Protein AF-A0AAU4FZV1-F1 (afdb_monomer_lite)

Sequence (102 aa):
MTHAHAPRSESSTAVFHQLVRQLTDDGDNRARSAGRQARRTLAEMAPGFERQPVLLLTSPLIFRAPNDACPLCGFWTCRCGGSAAPQAASAVQRNSVMGVAR

Radius of gyration: 32.4 Å; chains: 1; bounding box: 57×73×77 Å

Foldseek 3Di:
DDDDDDPDPPPPVNVVVVVVVVVVVVVQVVCVVVVNHDDDDPCSVDPPDDDDDDDDPPDDDPDDDPQVQPPVPSHPPDPPDPDPDDDPDPPPDPDDDDDDDD

Secondary structure (DSSP, 8-state):
-----PPPPPPHHHHHHHHHHHHHHHHHHHHHHTT-PPP-SHHHHSTT-PPPP-----S---PPPTT-S-TTT--TT--S-S--------------------

pLDDT: mean 73.52, std 18.66, range [36.72, 98.25]

Structure (mmCIF, N/CA/C/O backbone):
data_AF-A0AAU4FZV1-F1
#
_entry.id   AF-A0AAU4FZV1-F1
#
loop_
_atom_site.group_PDB
_atom_site.id
_atom_site.type_symbol
_atom_site.label_atom_id
_atom_site.label_alt_id
_atom_site.label_comp_id
_atom_site.label_asym_id
_atom_site.label_entity_id
_atom_site.label_seq_id
_atom_site.pdbx_PDB_ins_code
_atom_site.Cartn_x
_atom_site.Cartn_y
_atom_site.Cartn_z
_atom_site.occupancy
_atom_site.B_iso_or_equiv
_atom_site.auth_seq_id
_atom_site.auth_comp_id
_atom_site.auth_asym_id
_atom_site.auth_atom_id
_atom_site.pdbx_PDB_model_num
ATOM 1 N N . MET A 1 1 ? 29.825 32.487 -36.469 1.00 41.06 1 MET A N 1
ATOM 2 C CA . MET A 1 1 ? 29.501 31.104 -36.877 1.00 41.06 1 MET A CA 1
ATOM 3 C C . MET A 1 1 ? 28.806 30.443 -35.700 1.00 41.06 1 MET A C 1
ATOM 5 O O . MET A 1 1 ? 29.401 30.323 -34.641 1.00 41.06 1 MET A O 1
ATOM 9 N N . THR A 1 2 ? 27.508 30.186 -35.828 1.00 47.34 2 THR A N 1
ATOM 10 C CA . THR A 1 2 ? 26.628 29.695 -34.760 1.00 47.34 2 THR A CA 1
ATOM 11 C C . THR A 1 2 ? 26.915 28.227 -34.463 1.00 47.34 2 THR A C 1
ATOM 13 O O . THR A 1 2 ? 26.834 27.389 -35.359 1.00 47.34 2 THR A O 1
ATOM 16 N N . HIS A 1 3 ? 27.246 27.916 -33.210 1.00 49.91 3 HIS A N 1
ATOM 17 C CA . HIS A 1 3 ? 27.383 26.545 -32.732 1.00 49.91 3 HIS A CA 1
ATOM 18 C C . HIS A 1 3 ? 26.023 25.842 -32.785 1.00 49.91 3 HIS A C 1
ATOM 20 O O . HIS A 1 3 ? 25.115 26.175 -32.026 1.00 49.91 3 HIS A O 1
ATOM 26 N N . ALA A 1 4 ? 25.885 24.865 -33.678 1.00 52.59 4 ALA A N 1
ATOM 27 C CA . ALA A 1 4 ? 24.768 23.935 -33.650 1.00 52.59 4 ALA A CA 1
ATOM 28 C C . ALA A 1 4 ? 24.920 23.027 -32.418 1.00 52.59 4 ALA A C 1
ATOM 30 O O . ALA A 1 4 ? 25.857 22.234 -32.326 1.00 52.59 4 ALA A O 1
ATOM 31 N N . HIS A 1 5 ? 24.021 23.180 -31.445 1.00 55.50 5 HIS A N 1
ATOM 32 C CA . HIS A 1 5 ? 23.904 22.276 -30.306 1.00 55.50 5 HIS A CA 1
ATOM 33 C C . HIS A 1 5 ? 23.297 20.964 -30.816 1.00 55.50 5 HIS A C 1
ATOM 35 O O . HIS A 1 5 ? 22.128 20.932 -31.201 1.00 55.50 5 HIS A O 1
ATOM 41 N N . ALA A 1 6 ? 24.101 19.902 -30.883 1.00 57.59 6 ALA A N 1
ATOM 42 C CA . ALA A 1 6 ? 23.608 18.568 -31.207 1.00 57.59 6 ALA A CA 1
ATOM 43 C C . ALA A 1 6 ? 22.508 18.160 -30.202 1.00 57.59 6 ALA A C 1
ATOM 45 O O . ALA A 1 6 ? 22.650 18.454 -29.009 1.00 57.59 6 ALA A O 1
ATOM 46 N N . PRO A 1 7 ? 21.421 17.498 -30.642 1.00 55.59 7 PRO A N 1
ATOM 47 C CA . PRO A 1 7 ? 20.395 17.017 -29.729 1.00 55.59 7 PRO A CA 1
ATOM 48 C C . PRO A 1 7 ? 21.036 16.037 -28.743 1.00 55.59 7 PRO A C 1
ATOM 50 O O . PRO A 1 7 ? 21.677 15.067 -29.149 1.00 55.59 7 PRO A O 1
ATOM 53 N N . ARG A 1 8 ? 20.900 16.315 -27.439 1.00 56.88 8 ARG A N 1
ATOM 54 C CA . ARG A 1 8 ? 21.282 15.374 -26.380 1.00 56.88 8 ARG A CA 1
ATOM 55 C C . ARG A 1 8 ? 20.576 14.054 -26.674 1.00 56.88 8 ARG A C 1
ATOM 57 O O . ARG A 1 8 ? 19.349 14.027 -26.708 1.00 56.88 8 ARG A O 1
ATOM 64 N N . SER A 1 9 ? 21.345 12.994 -26.911 1.00 62.44 9 SER A N 1
ATOM 65 C CA . SER A 1 9 ? 20.812 11.638 -26.974 1.00 62.44 9 SER A CA 1
ATOM 66 C C . SER A 1 9 ? 19.936 11.404 -25.745 1.00 62.44 9 SER A C 1
ATOM 68 O O . SER A 1 9 ? 20.314 11.802 -24.638 1.00 62.44 9 SER A O 1
ATOM 70 N N . GLU A 1 10 ? 18.756 10.804 -25.930 1.00 63.00 10 GLU A N 1
ATOM 71 C CA . GLU A 1 10 ? 17.973 10.290 -24.808 1.00 63.00 10 GLU A CA 1
ATOM 72 C C . GLU A 1 10 ? 18.924 9.496 -23.920 1.00 63.00 10 GLU A C 1
ATOM 74 O O . GLU A 1 10 ? 19.620 8.582 -24.376 1.00 63.00 10 GLU A O 1
ATOM 79 N N . SER A 1 11 ? 19.069 9.942 -22.673 1.00 76.88 11 SER A N 1
ATOM 80 C CA . SER A 1 11 ? 20.072 9.368 -21.796 1.00 76.88 11 SER A CA 1
ATOM 81 C C . SER A 1 11 ? 19.739 7.891 -21.626 1.00 76.88 11 SER A C 1
ATOM 83 O O . SER A 1 11 ? 18.588 7.537 -21.393 1.00 76.88 11 SER A O 1
ATOM 85 N N . SER A 1 12 ? 20.737 7.016 -21.727 1.00 78.62 12 SER A N 1
ATOM 86 C CA . SER A 1 12 ? 20.587 5.566 -21.505 1.00 78.62 12 SER A CA 1
ATOM 87 C C . SER A 1 12 ? 19.772 5.239 -20.236 1.00 78.62 12 SER A C 1
ATOM 89 O O . SER A 1 12 ? 19.016 4.272 -20.187 1.00 78.62 12 SER A O 1
ATOM 91 N N . THR A 1 13 ? 19.826 6.124 -19.236 1.00 89.94 13 THR A N 1
ATOM 92 C CA . THR A 1 13 ? 18.986 6.086 -18.035 1.00 89.94 13 THR A CA 1
ATOM 93 C C . THR A 1 13 ? 17.484 6.199 -18.309 1.00 89.94 13 THR A C 1
ATOM 95 O O . THR A 1 13 ? 16.717 5.466 -17.697 1.00 89.94 13 THR A O 1
ATOM 98 N N . ALA A 1 14 ? 17.033 7.066 -19.216 1.00 90.31 14 ALA A N 1
ATOM 99 C CA . ALA A 1 14 ? 15.621 7.214 -19.567 1.00 90.31 14 ALA A CA 1
ATOM 100 C C . ALA A 1 14 ? 15.069 5.931 -20.207 1.00 90.31 14 ALA A C 1
ATOM 102 O O . ALA A 1 14 ? 14.025 5.435 -19.781 1.00 90.31 14 ALA A O 1
ATOM 103 N N . VAL A 1 15 ? 15.822 5.343 -21.143 1.00 92.88 15 VAL A N 1
ATOM 104 C CA . VAL A 1 15 ? 15.484 4.058 -21.778 1.00 92.88 15 VAL A CA 1
ATOM 105 C C . VAL A 1 15 ? 15.457 2.932 -20.743 1.00 92.88 15 VAL A C 1
ATOM 107 O O . VAL A 1 15 ? 14.514 2.145 -20.698 1.00 92.88 15 VAL A O 1
ATOM 110 N N . PHE A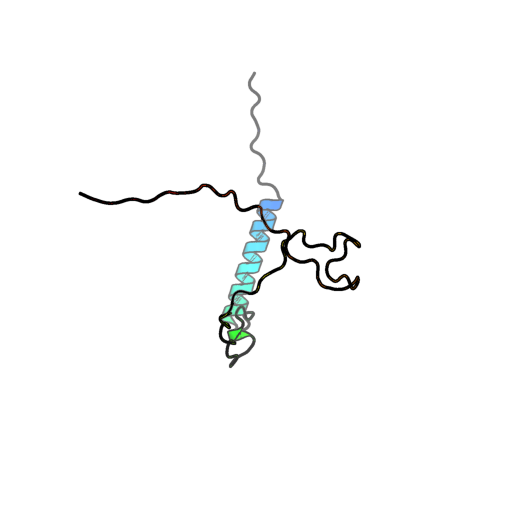 1 16 ? 16.449 2.889 -19.851 1.00 94.44 16 PHE A N 1
ATOM 111 C CA . PHE A 1 16 ? 16.485 1.926 -18.753 1.00 94.44 16 PHE A CA 1
ATOM 112 C C . PHE A 1 16 ? 15.271 2.063 -17.821 1.00 94.44 16 PHE A C 1
ATOM 114 O O . PHE A 1 16 ? 14.617 1.070 -17.506 1.00 94.44 16 PHE A O 1
ATOM 121 N N . HIS A 1 17 ? 14.916 3.283 -17.409 1.00 95.50 17 HIS A N 1
ATOM 122 C CA . HIS A 1 17 ? 13.742 3.521 -16.569 1.00 95.50 17 HIS A CA 1
ATOM 123 C C . HIS A 1 17 ? 12.441 3.119 -17.264 1.00 95.50 17 HIS A C 1
ATOM 125 O O . HIS A 1 17 ? 11.553 2.567 -16.614 1.00 95.50 17 HIS A O 1
ATOM 131 N N . GLN A 1 18 ? 12.327 3.369 -18.568 1.00 96.88 18 GLN A N 1
ATOM 132 C CA . GLN A 1 18 ? 11.176 2.940 -19.353 1.00 96.88 18 GLN A CA 1
ATOM 133 C C . GLN A 1 18 ? 11.064 1.412 -19.392 1.00 96.88 18 GLN A C 1
ATOM 135 O O . GLN A 1 18 ? 9.984 0.884 -19.132 1.00 96.88 18 GLN A O 1
ATOM 140 N N . LEU A 1 19 ? 12.173 0.705 -19.624 1.00 97.06 19 LEU A N 1
ATOM 141 C CA . LEU A 1 19 ? 12.206 -0.758 -19.613 1.00 97.06 19 LEU A CA 1
ATOM 142 C C . LEU A 1 19 ? 11.801 -1.329 -18.247 1.00 97.06 19 LEU A C 1
ATO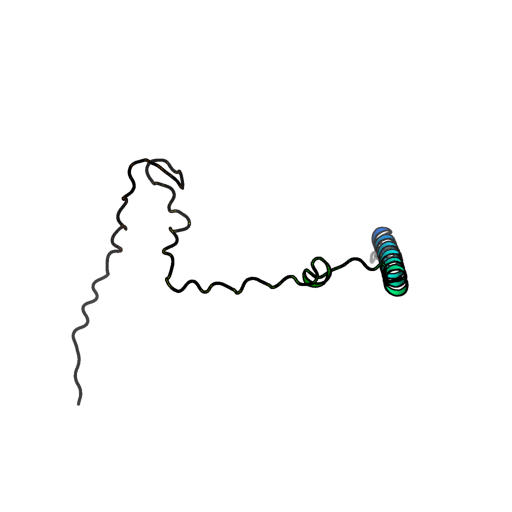M 144 O O . LEU A 1 19 ? 10.963 -2.224 -18.170 1.00 97.06 19 LEU A O 1
ATOM 148 N N . VAL A 1 20 ? 12.355 -0.795 -17.154 1.00 97.94 20 VAL A N 1
ATOM 149 C CA . VAL A 1 20 ? 12.014 -1.247 -15.795 1.00 97.94 20 VAL A CA 1
ATOM 150 C C . VAL A 1 20 ? 10.529 -1.033 -15.496 1.00 97.94 20 VAL A C 1
ATOM 152 O O . VAL A 1 20 ? 9.898 -1.913 -14.909 1.00 97.94 20 VAL A O 1
ATOM 155 N N . ARG A 1 21 ? 9.950 0.099 -15.924 1.00 98.00 21 ARG A N 1
ATOM 156 C CA . ARG A 1 21 ? 8.508 0.357 -15.780 1.00 98.00 21 ARG A CA 1
ATOM 157 C C . ARG A 1 21 ? 7.679 -0.688 -16.520 1.00 98.00 21 ARG A C 1
ATOM 159 O O . ARG A 1 21 ? 6.836 -1.316 -15.895 1.00 98.00 21 ARG A O 1
ATOM 166 N N . GLN A 1 22 ? 7.988 -0.941 -17.791 1.00 98.25 22 GLN A N 1
ATOM 167 C CA . GLN A 1 22 ? 7.281 -1.943 -18.595 1.00 98.25 22 GLN A CA 1
ATOM 168 C C . GLN A 1 22 ? 7.341 -3.339 -17.961 1.00 98.25 22 GLN A C 1
ATOM 170 O O . GLN A 1 22 ? 6.314 -3.994 -17.815 1.00 98.25 22 GLN A O 1
ATOM 175 N N . LEU A 1 23 ? 8.522 -3.774 -17.508 1.00 98.25 23 LEU A N 1
ATOM 176 C CA . LEU A 1 23 ? 8.677 -5.073 -16.844 1.00 98.25 23 LEU A CA 1
ATOM 177 C C . LEU A 1 23 ? 7.886 -5.167 -15.531 1.00 98.25 23 LEU A C 1
ATOM 179 O O . LEU A 1 23 ? 7.347 -6.230 -15.212 1.00 98.25 23 LEU A O 1
ATOM 183 N N . THR A 1 24 ? 7.824 -4.069 -14.776 1.00 96.81 24 THR A N 1
ATOM 184 C CA . THR A 1 24 ? 7.064 -3.991 -13.522 1.00 96.81 24 THR A CA 1
ATOM 185 C C . THR A 1 24 ? 5.565 -4.078 -13.792 1.00 96.81 24 THR A C 1
ATOM 187 O O . THR A 1 24 ? 4.891 -4.911 -13.187 1.00 96.81 24 THR A O 1
ATOM 190 N N . ASP A 1 25 ? 5.058 -3.290 -14.741 1.00 96.94 25 ASP A N 1
ATOM 191 C CA . ASP A 1 25 ? 3.639 -3.266 -15.107 1.00 96.94 25 ASP A CA 1
ATOM 192 C C . ASP A 1 25 ? 3.174 -4.633 -15.633 1.00 96.94 25 ASP A C 1
ATOM 194 O O . ASP A 1 25 ? 2.135 -5.155 -15.218 1.00 96.94 25 ASP A O 1
ATOM 198 N N . ASP A 1 26 ? 3.978 -5.270 -16.487 1.00 97.88 26 ASP A N 1
ATOM 199 C CA . ASP A 1 26 ? 3.712 -6.616 -16.992 1.00 97.88 26 ASP A CA 1
ATOM 200 C C . ASP A 1 26 ? 3.702 -7.663 -15.872 1.00 97.88 26 ASP A C 1
ATOM 202 O O . ASP A 1 26 ? 2.848 -8.556 -15.843 1.00 97.88 26 ASP A O 1
ATOM 206 N N . GLY A 1 27 ? 4.647 -7.568 -14.933 1.00 95.94 27 GLY A N 1
ATOM 207 C CA . GLY A 1 27 ? 4.695 -8.421 -13.747 1.00 95.94 27 GLY A CA 1
ATOM 208 C C . GLY A 1 27 ? 3.444 -8.277 -12.882 1.00 95.94 27 GLY A C 1
ATOM 209 O O . 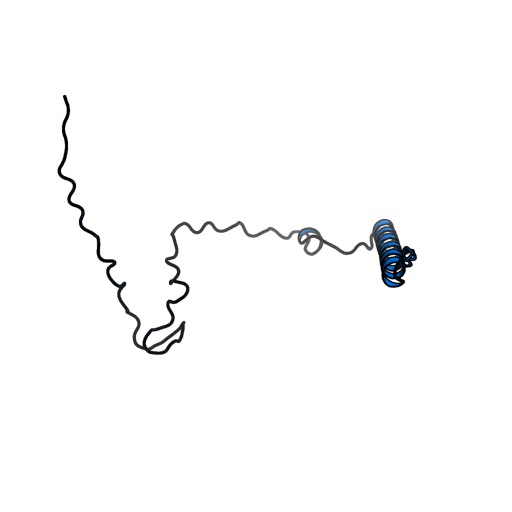GLY A 1 27 ? 2.819 -9.283 -12.533 1.00 95.94 27 GLY A O 1
ATOM 210 N N . ASP A 1 28 ? 3.039 -7.040 -12.607 1.00 94.38 28 ASP A N 1
ATOM 211 C CA . ASP A 1 28 ? 1.842 -6.710 -11.832 1.00 94.38 28 ASP A CA 1
ATOM 212 C C . ASP A 1 28 ? 0.568 -7.233 -12.511 1.00 94.38 28 ASP A C 1
ATOM 214 O O . ASP A 1 28 ? -0.304 -7.810 -11.854 1.00 94.38 28 ASP A O 1
ATOM 218 N N . ASN A 1 29 ? 0.464 -7.099 -13.835 1.00 95.50 29 ASN A N 1
ATOM 219 C CA . ASN A 1 29 ? -0.674 -7.597 -14.608 1.00 95.50 29 ASN A CA 1
ATOM 220 C C . ASN A 1 29 ? -0.777 -9.131 -14.566 1.00 95.50 29 ASN A C 1
ATOM 222 O O . ASN A 1 29 ? -1.869 -9.684 -14.376 1.00 95.50 29 ASN A O 1
ATOM 226 N N . ARG A 1 30 ? 0.353 -9.842 -14.671 1.00 96.25 30 ARG A N 1
ATOM 227 C CA . ARG A 1 30 ? 0.387 -11.307 -14.512 1.00 96.25 30 ARG A CA 1
ATOM 228 C C . ARG A 1 30 ? 0.049 -11.740 -13.087 1.00 96.25 30 ARG A C 1
ATOM 230 O O . ARG A 1 30 ? -0.704 -12.690 -12.898 1.00 96.25 30 ARG A O 1
ATOM 237 N N . ALA A 1 31 ? 0.563 -11.041 -12.077 1.00 95.06 31 ALA A N 1
ATOM 238 C CA . ALA A 1 31 ? 0.236 -11.335 -10.686 1.00 95.06 31 ALA A CA 1
ATOM 239 C C . ALA A 1 31 ? -1.265 -11.147 -10.416 1.00 95.06 31 ALA A C 1
ATOM 241 O O . ALA A 1 31 ? -1.885 -12.008 -9.794 1.00 95.06 31 ALA A O 1
ATOM 242 N N . ARG A 1 32 ? -1.866 -10.071 -10.941 1.00 93.38 32 ARG A N 1
ATOM 243 C CA . ARG A 1 32 ? -3.306 -9.797 -10.834 1.00 93.38 32 ARG A CA 1
ATOM 244 C C . ARG A 1 32 ? -4.159 -10.872 -11.498 1.00 93.38 32 ARG A C 1
ATOM 246 O O . ARG A 1 32 ? -5.059 -11.398 -10.853 1.00 93.38 32 ARG A O 1
ATOM 253 N N . SER A 1 33 ? -3.864 -11.227 -12.749 1.00 95.19 33 SER A N 1
ATOM 254 C CA . SER A 1 33 ? -4.622 -12.259 -13.480 1.00 95.19 33 SER A CA 1
ATOM 255 C C . SER A 1 33 ? -4.522 -13.646 -12.837 1.00 95.19 33 SER A C 1
ATOM 257 O O . SER A 1 33 ? -5.489 -14.399 -12.862 1.00 95.19 33 SER A O 1
ATOM 259 N N . ALA A 1 34 ? -3.397 -13.962 -12.190 1.00 95.94 34 ALA A N 1
ATOM 260 C CA . ALA A 1 34 ? -3.220 -15.198 -11.432 1.00 95.94 34 ALA A CA 1
ATOM 261 C C . ALA A 1 34 ? -3.797 -15.151 -10.000 1.00 95.94 34 ALA A C 1
ATOM 263 O O . ALA A 1 34 ? -3.593 -16.096 -9.241 1.00 95.94 34 ALA A O 1
ATOM 264 N N . GLY A 1 35 ? -4.430 -14.048 -9.578 1.00 91.12 35 GLY A N 1
ATOM 265 C CA . GLY A 1 35 ? -4.897 -13.863 -8.196 1.00 91.12 35 GLY A CA 1
ATOM 266 C C . GLY A 1 35 ? -3.769 -13.778 -7.155 1.00 91.12 35 GLY A C 1
ATOM 267 O O . GLY A 1 35 ? -4.014 -13.859 -5.956 1.00 91.12 35 GLY A O 1
ATOM 268 N N . ARG A 1 36 ? -2.521 -13.602 -7.599 1.00 89.25 36 ARG A N 1
ATOM 269 C CA . ARG A 1 36 ? -1.298 -13.524 -6.783 1.00 89.25 36 ARG A CA 1
ATOM 270 C C . ARG A 1 36 ? -0.841 -12.085 -6.536 1.00 89.25 36 ARG A C 1
ATOM 272 O O . ARG A 1 36 ? 0.323 -11.857 -6.206 1.00 89.25 36 ARG A O 1
ATOM 279 N N . GLN A 1 37 ? -1.715 -11.106 -6.752 1.00 91.62 37 GLN A N 1
ATOM 280 C CA . GLN A 1 37 ? -1.384 -9.704 -6.517 1.00 91.62 37 GLN A CA 1
ATOM 281 C C . GLN A 1 37 ? -1.006 -9.467 -5.051 1.00 91.62 37 GLN A C 1
ATOM 283 O O . GLN A 1 37 ? -1.626 -10.013 -4.135 1.00 91.62 37 GLN A O 1
ATOM 288 N N . ALA A 1 38 ? 0.010 -8.633 -4.832 1.00 86.12 38 ALA A N 1
ATOM 289 C CA . ALA A 1 38 ? 0.358 -8.196 -3.490 1.00 86.12 38 ALA A CA 1
ATOM 290 C C . ALA A 1 38 ? -0.797 -7.384 -2.891 1.00 86.12 38 ALA A C 1
ATOM 292 O O . ALA A 1 38 ? -1.400 -6.545 -3.561 1.00 86.12 38 ALA A O 1
ATOM 293 N N . ARG A 1 39 ? -1.075 -7.633 -1.614 1.00 89.00 39 ARG A N 1
ATOM 294 C CA . ARG A 1 39 ? -2.096 -6.924 -0.844 1.00 89.00 39 ARG A CA 1
ATOM 295 C C . ARG A 1 39 ? -1.593 -5.512 -0.539 1.00 89.00 39 ARG A C 1
ATOM 297 O O . ARG A 1 39 ? -0.507 -5.370 0.017 1.00 89.00 39 ARG A O 1
ATOM 304 N N . ARG A 1 40 ? -2.342 -4.483 -0.940 1.00 86.25 40 ARG A N 1
ATOM 305 C CA . ARG A 1 40 ? -1.942 -3.063 -0.854 1.00 86.25 40 ARG A CA 1
ATOM 306 C C . ARG A 1 40 ? -2.634 -2.324 0.280 1.00 86.25 40 ARG A C 1
ATOM 308 O O . ARG A 1 40 ? -2.119 -1.312 0.751 1.00 86.25 40 ARG A O 1
ATOM 315 N N . THR A 1 41 ? -3.788 -2.813 0.723 1.00 86.50 41 THR A N 1
ATOM 316 C CA . THR A 1 41 ? -4.549 -2.183 1.802 1.00 86.50 41 THR A CA 1
ATOM 317 C C . THR A 1 41 ? -4.447 -2.981 3.096 1.00 86.50 41 THR A C 1
ATOM 319 O O . THR A 1 41 ? -4.269 -4.199 3.095 1.00 86.50 41 THR A O 1
ATOM 322 N N . LEU A 1 42 ? -4.584 -2.290 4.230 1.00 85.06 42 LEU A N 1
ATOM 323 C CA . LEU A 1 42 ? -4.665 -2.945 5.537 1.00 85.06 42 LEU A CA 1
ATOM 324 C C . LEU A 1 42 ? -5.823 -3.951 5.591 1.00 85.06 42 LEU A C 1
ATOM 326 O O . LEU A 1 42 ? -5.651 -5.030 6.141 1.00 85.06 42 LEU A O 1
ATOM 330 N N . ALA A 1 43 ? -6.958 -3.621 4.971 1.00 85.00 43 ALA A N 1
ATOM 331 C CA . ALA A 1 43 ? -8.121 -4.502 4.893 1.00 85.00 43 ALA A CA 1
ATOM 332 C C . ALA A 1 43 ? -7.815 -5.805 4.136 1.00 85.00 43 ALA A C 1
ATOM 334 O O . ALA A 1 43 ? -8.250 -6.877 4.544 1.00 85.00 43 ALA A O 1
ATOM 335 N N . GLU A 1 44 ? -7.020 -5.737 3.065 1.00 87.81 44 GLU A N 1
ATOM 336 C CA . GLU A 1 44 ? -6.553 -6.936 2.367 1.00 87.81 44 GLU A CA 1
ATOM 337 C C . GLU A 1 44 ? -5.545 -7.719 3.221 1.00 87.81 44 GLU A C 1
ATOM 339 O O . GLU A 1 44 ? -5.624 -8.946 3.328 1.00 87.81 44 GLU A O 1
ATOM 344 N N . MET A 1 45 ? -4.571 -7.027 3.825 1.00 91.38 45 MET A N 1
ATOM 345 C CA . MET A 1 45 ? -3.517 -7.654 4.631 1.00 91.38 45 MET A CA 1
ATOM 346 C C . MET A 1 45 ? -4.060 -8.347 5.887 1.00 91.38 45 MET A C 1
ATOM 348 O O . MET A 1 45 ? -3.551 -9.408 6.256 1.00 91.38 45 MET A O 1
ATOM 352 N N . ALA A 1 46 ? -5.102 -7.785 6.495 1.00 91.00 46 ALA A N 1
ATOM 353 C CA . ALA A 1 46 ? -5.757 -8.288 7.693 1.00 91.00 46 ALA A CA 1
ATOM 354 C C . ALA A 1 46 ? -7.289 -8.314 7.498 1.00 91.00 46 ALA A C 1
ATOM 356 O O . ALA A 1 46 ? -7.983 -7.380 7.910 1.00 91.00 46 ALA A O 1
ATOM 357 N N . PRO A 1 47 ? -7.836 -9.374 6.871 1.00 88.81 47 PRO A N 1
ATOM 358 C CA . PRO A 1 47 ? -9.279 -9.540 6.731 1.00 88.81 47 PRO A CA 1
ATOM 359 C C . PRO A 1 47 ? -9.964 -9.552 8.102 1.00 88.81 47 PRO A C 1
ATOM 361 O O . PRO A 1 47 ? -9.521 -10.253 9.009 1.00 88.81 47 PRO A O 1
ATOM 364 N N . GLY A 1 48 ? -11.036 -8.772 8.254 1.00 89.62 48 GLY A N 1
ATOM 365 C CA . GLY A 1 48 ? -11.735 -8.615 9.536 1.00 89.62 48 GLY A CA 1
ATOM 366 C C . GLY A 1 48 ? -11.081 -7.623 10.504 1.00 89.62 48 GLY A C 1
ATOM 367 O O . GLY A 1 48 ? -11.498 -7.534 11.655 1.00 89.62 48 GLY A O 1
ATOM 368 N N . PHE A 1 49 ? -10.065 -6.871 10.067 1.00 88.31 49 PHE A N 1
ATOM 369 C CA . PHE A 1 49 ? -9.508 -5.786 10.866 1.00 88.31 49 PHE A CA 1
ATOM 370 C C . PHE A 1 49 ? -10.484 -4.606 10.952 1.00 88.31 49 PHE A C 1
ATOM 372 O O . PHE A 1 49 ? -10.679 -3.870 9.983 1.00 88.31 49 PHE A O 1
ATOM 379 N N . GLU A 1 50 ? -11.034 -4.391 12.143 1.00 88.44 50 GLU A N 1
ATOM 380 C CA . GLU A 1 50 ? -11.784 -3.186 12.486 1.00 88.44 50 GLU A CA 1
ATOM 381 C C . GLU A 1 50 ? -10.817 -2.060 12.864 1.00 88.44 50 GLU A C 1
ATOM 383 O O . GLU A 1 50 ? -9.985 -2.193 13.768 1.00 88.44 50 GLU A O 1
ATOM 388 N N . ARG A 1 51 ? -10.905 -0.925 12.161 1.00 84.06 51 ARG A N 1
ATOM 389 C CA . ARG A 1 51 ? -10.083 0.247 12.482 1.00 84.06 51 ARG A CA 1
ATOM 390 C C . ARG A 1 51 ? -10.493 0.795 13.845 1.00 84.06 51 ARG A C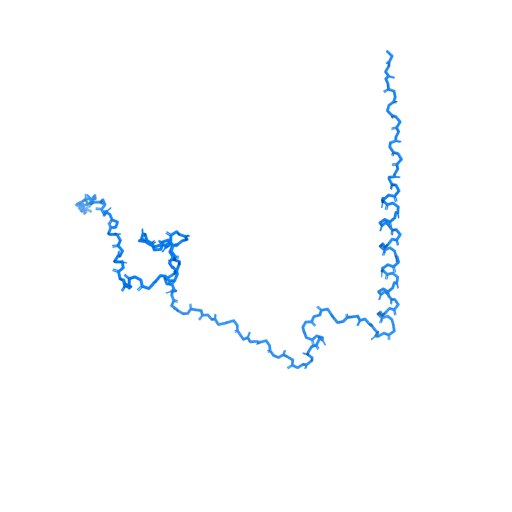 1
ATOM 392 O O . ARG A 1 51 ? -11.672 1.044 14.078 1.00 84.06 51 ARG A O 1
ATOM 399 N N . GLN A 1 52 ? -9.514 1.067 14.712 1.00 86.81 52 GLN A N 1
ATOM 400 C CA . GLN A 1 52 ? -9.798 1.837 15.921 1.00 86.81 52 GLN A CA 1
ATOM 401 C C . GLN A 1 52 ? -10.394 3.202 15.535 1.00 86.81 52 GLN A C 1
ATOM 403 O O . GLN A 1 52 ? -9.878 3.851 14.615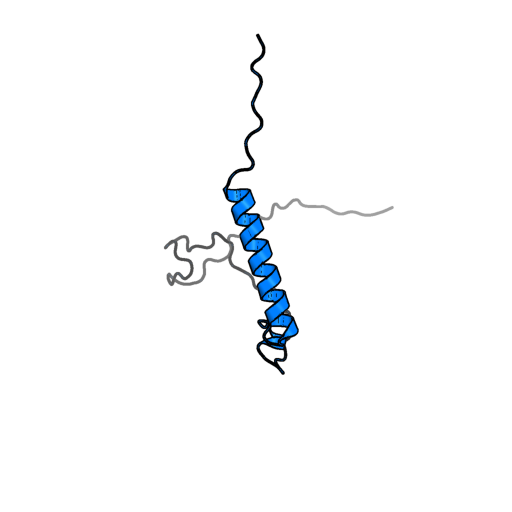 1.00 86.81 52 GLN A O 1
ATOM 408 N N . PRO A 1 53 ? -11.467 3.645 16.211 1.00 87.44 53 PRO A N 1
ATOM 409 C CA . PRO A 1 53 ? -12.030 4.965 15.981 1.00 87.44 53 PRO A CA 1
ATOM 410 C C . PRO A 1 53 ? -10.995 6.036 16.329 1.00 87.44 53 PRO A C 1
ATOM 412 O O . PRO A 1 53 ? -10.196 5.877 17.255 1.00 87.44 53 PRO A O 1
ATOM 415 N N . VAL A 1 54 ? -11.018 7.147 15.592 1.00 86.62 54 VAL A N 1
ATOM 416 C CA . VAL A 1 54 ? -10.180 8.301 15.923 1.00 86.62 54 VAL A CA 1
ATOM 417 C C . VAL A 1 54 ? -10.648 8.841 17.269 1.00 86.62 54 VAL A C 1
ATOM 419 O O . VAL A 1 54 ? -11.767 9.340 17.390 1.00 86.62 54 VAL A O 1
ATOM 422 N N . LEU A 1 55 ? -9.796 8.721 18.286 1.00 87.12 55 LEU A N 1
ATOM 423 C CA . LEU A 1 55 ? -10.070 9.294 19.594 1.00 87.12 55 LEU A CA 1
ATOM 424 C C . LEU A 1 55 ? -9.998 10.815 19.478 1.00 87.12 55 LEU A C 1
ATOM 426 O O . LEU A 1 55 ? -8.953 11.381 19.152 1.00 87.12 55 LEU A O 1
ATOM 430 N N . LEU A 1 56 ? -11.124 11.476 19.736 1.00 84.50 56 LEU A N 1
ATOM 431 C CA . LEU A 1 56 ? -11.159 12.924 19.846 1.00 84.50 56 LEU A CA 1
ATOM 432 C C . LEU A 1 56 ? -10.593 13.313 21.203 1.00 84.50 56 LEU A C 1
ATOM 434 O O . LEU A 1 56 ? -11.118 12.937 22.252 1.00 84.50 56 LEU A O 1
ATOM 438 N N . LEU A 1 57 ? -9.514 14.083 21.168 1.00 84.25 57 LEU A N 1
ATOM 439 C CA . LEU A 1 57 ? -8.975 14.706 22.357 1.00 84.25 57 LEU A CA 1
ATOM 440 C C . LEU A 1 57 ? -9.962 15.796 22.811 1.00 84.25 57 LEU A C 1
ATOM 442 O O . LEU A 1 57 ? -10.021 16.876 22.232 1.00 84.25 57 LEU A O 1
ATOM 446 N N . THR A 1 58 ? -10.771 15.492 23.825 1.00 83.88 58 THR A N 1
ATOM 447 C CA . THR A 1 58 ? -11.836 16.379 24.331 1.00 83.88 58 THR A CA 1
ATOM 448 C C . THR A 1 58 ? -11.321 17.550 25.161 1.00 83.88 58 THR A C 1
ATOM 450 O O . THR A 1 58 ? -12.055 18.511 25.377 1.00 83.88 58 THR A O 1
ATOM 453 N N . SER A 1 59 ? -10.067 17.499 25.610 1.00 80.31 59 SER A N 1
ATOM 454 C CA . SER A 1 59 ? -9.421 18.581 26.348 1.00 80.31 59 SER A CA 1
ATOM 455 C C . SER A 1 59 ? -8.121 18.978 25.658 1.00 80.31 59 SER A C 1
ATOM 457 O O . SER A 1 59 ? -7.298 18.098 25.404 1.00 80.31 59 SER A O 1
ATOM 459 N N . PRO A 1 60 ? -7.874 20.275 25.406 1.00 74.25 60 PRO A N 1
ATOM 460 C CA . PRO A 1 60 ? -6.584 20.735 24.916 1.00 74.25 60 PRO A CA 1
ATOM 461 C C . PRO A 1 60 ? -5.469 20.232 25.836 1.00 74.25 60 PRO A C 1
ATOM 463 O O . PRO A 1 60 ? -5.480 20.492 27.041 1.00 74.25 60 PRO A O 1
ATOM 466 N N . LEU A 1 61 ? -4.506 19.503 25.274 1.00 69.75 61 LEU A N 1
ATOM 467 C CA . LEU A 1 61 ? -3.248 19.264 25.964 1.00 69.75 61 LEU A CA 1
ATOM 468 C C . LEU A 1 61 ? -2.441 20.553 25.854 1.00 69.75 61 LEU A C 1
ATOM 470 O O . LEU A 1 61 ? -2.208 21.056 24.753 1.00 69.75 61 LEU A O 1
ATOM 474 N N . ILE A 1 62 ? -2.009 21.095 26.991 1.00 69.19 62 ILE A N 1
ATOM 475 C CA . ILE A 1 62 ? -0.977 22.128 26.987 1.00 69.19 62 ILE A CA 1
ATOM 476 C C . ILE A 1 62 ? 0.325 21.418 26.619 1.00 69.19 62 ILE A C 1
ATOM 478 O O . ILE A 1 62 ? 1.015 20.864 27.476 1.00 69.19 62 ILE A O 1
ATOM 482 N N . PHE A 1 63 ? 0.629 21.379 25.322 1.00 61.56 63 PHE A N 1
ATOM 483 C CA . PHE A 1 63 ? 1.951 20.994 24.854 1.00 61.56 63 PHE A CA 1
ATOM 484 C C . PHE A 1 63 ? 2.934 22.050 25.341 1.00 61.56 63 PHE A C 1
ATOM 486 O O . PHE A 1 63 ? 2.694 23.254 25.207 1.00 61.56 63 PHE A O 1
ATOM 493 N N . ARG A 1 64 ? 4.034 21.606 25.946 1.00 63.84 64 ARG A N 1
ATOM 494 C CA . ARG A 1 64 ? 5.102 22.530 26.297 1.00 63.84 64 ARG A CA 1
ATOM 495 C C . ARG A 1 64 ? 5.689 23.120 25.007 1.00 63.84 64 ARG A C 1
ATOM 497 O O . ARG A 1 64 ? 5.670 22.474 23.959 1.00 63.84 64 ARG A O 1
ATOM 504 N N . ALA A 1 65 ? 6.114 24.380 25.067 1.00 66.44 65 ALA A N 1
ATOM 505 C CA . ALA A 1 65 ? 6.589 25.104 23.892 1.00 66.44 65 ALA A CA 1
ATOM 506 C C . ALA A 1 65 ? 7.789 24.383 23.241 1.00 66.44 65 ALA A C 1
ATOM 508 O O . ALA A 1 65 ? 8.561 23.769 23.958 1.00 66.44 65 ALA A O 1
ATOM 509 N N . PRO A 1 66 ? 8.034 24.517 21.925 1.00 59.91 66 PRO A N 1
ATOM 510 C CA . PRO A 1 66 ? 9.142 23.839 21.236 1.00 59.91 66 PRO A CA 1
ATOM 511 C C . PRO A 1 66 ? 10.554 24.139 21.768 1.00 59.91 66 PRO A C 1
ATOM 513 O O . PRO A 1 66 ? 11.498 23.497 21.336 1.00 59.91 66 PRO A O 1
ATOM 516 N N . ASN A 1 67 ? 10.706 25.121 22.661 1.00 64.06 67 ASN A N 1
ATOM 517 C CA . ASN A 1 67 ? 11.962 25.511 23.308 1.00 64.06 67 ASN A CA 1
ATOM 518 C C . ASN A 1 67 ? 11.847 25.443 24.844 1.00 64.06 67 ASN A C 1
ATOM 520 O O . ASN A 1 67 ? 12.473 26.224 25.554 1.00 64.06 67 ASN A O 1
ATOM 524 N N . ASP A 1 68 ? 11.012 24.551 25.373 1.00 67.06 68 ASP A N 1
ATOM 525 C CA . ASP A 1 68 ? 10.793 24.360 26.811 1.00 67.06 68 ASP A CA 1
ATOM 526 C C . ASP A 1 68 ? 11.870 23.502 27.497 1.00 67.06 68 ASP A C 1
ATOM 528 O O . ASP A 1 68 ? 11.685 23.075 28.642 1.00 67.06 68 ASP A O 1
ATOM 532 N N . ALA A 1 69 ? 12.994 23.252 26.815 1.00 72.06 69 ALA A N 1
ATOM 533 C CA . ALA A 1 69 ? 14.175 22.661 27.421 1.00 72.06 69 ALA A CA 1
ATOM 534 C C . ALA A 1 69 ? 14.463 23.363 28.755 1.00 72.06 69 ALA A C 1
ATOM 536 O O . ALA A 1 69 ? 14.441 24.593 28.847 1.00 72.06 69 ALA A O 1
ATOM 537 N N . CYS A 1 70 ? 14.694 22.578 29.811 1.00 72.19 70 CYS A N 1
ATOM 538 C CA . CYS A 1 70 ? 14.866 23.136 31.145 1.00 72.19 70 CYS A CA 1
ATOM 539 C C . CYS A 1 70 ? 15.976 24.203 31.124 1.00 72.19 70 CYS A C 1
ATOM 541 O O . CYS A 1 70 ? 17.100 23.870 30.756 1.00 72.19 70 CYS A O 1
ATOM 543 N N . PRO A 1 71 ? 15.727 25.450 31.558 1.00 68.88 71 PRO A N 1
ATOM 544 C CA . PRO A 1 71 ? 16.730 26.514 31.465 1.00 68.88 71 PRO A CA 1
ATOM 545 C C . PRO A 1 71 ? 17.953 26.260 32.358 1.00 68.88 71 PRO A C 1
ATOM 547 O O . PRO A 1 71 ? 18.987 26.892 32.180 1.00 68.88 71 PRO A O 1
ATOM 550 N N . LEU A 1 72 ? 17.843 25.331 33.314 1.00 68.44 72 LEU A N 1
ATOM 551 C CA . LEU A 1 72 ? 18.932 24.951 34.211 1.00 68.44 72 LEU A CA 1
ATOM 552 C C . LEU A 1 72 ? 19.829 23.858 33.623 1.00 68.44 72 LEU A C 1
ATOM 554 O O . LEU A 1 72 ? 21.030 23.863 33.862 1.00 68.44 72 LEU A O 1
ATOM 558 N N . CYS A 1 73 ? 19.250 22.896 32.899 1.00 80.31 73 CYS A N 1
ATOM 559 C CA . CYS A 1 73 ? 19.952 21.668 32.509 1.00 80.31 73 CYS A CA 1
ATOM 560 C C . CYS A 1 73 ? 19.895 21.368 30.999 1.00 80.31 73 CYS A C 1
ATOM 562 O O . CYS A 1 73 ? 20.506 20.408 30.542 1.00 80.31 73 CYS A O 1
ATOM 564 N N . GLY A 1 74 ? 19.124 22.131 30.220 1.00 72.38 74 GLY A N 1
ATOM 565 C CA . GLY A 1 74 ? 18.916 21.950 28.778 1.00 72.38 74 GLY A CA 1
ATOM 566 C C . GLY A 1 74 ? 18.148 20.683 28.382 1.00 72.38 74 GLY A C 1
ATOM 567 O O . GLY A 1 74 ? 17.916 20.452 27.199 1.00 72.38 74 GLY A O 1
ATOM 568 N N . PHE A 1 75 ? 17.748 19.847 29.345 1.00 75.19 75 PHE A N 1
ATOM 569 C CA . PHE A 1 75 ? 17.107 18.562 29.080 1.00 75.19 75 PHE A CA 1
ATOM 570 C C . PHE A 1 75 ? 15.580 18.673 29.087 1.00 75.19 75 PHE A C 1
ATOM 572 O O . PHE A 1 75 ? 14.983 19.300 29.964 1.00 75.19 75 PHE A O 1
ATOM 579 N N . TRP A 1 76 ? 14.941 18.010 28.127 1.00 71.19 76 TRP A N 1
ATOM 580 C CA . TRP A 1 76 ? 13.494 18.070 27.889 1.00 71.19 76 TRP A CA 1
ATOM 581 C C . TRP A 1 76 ? 12.690 17.318 28.965 1.00 71.19 76 TRP A C 1
ATOM 583 O O . TRP A 1 76 ? 11.574 17.700 29.312 1.00 71.19 76 TRP A O 1
ATOM 593 N N . THR A 1 77 ? 13.290 16.295 29.586 1.00 73.12 77 THR A N 1
ATOM 594 C CA . THR A 1 77 ? 12.726 15.557 30.734 1.00 73.12 77 THR A CA 1
ATOM 595 C C . THR A 1 77 ? 13.546 15.780 32.006 1.00 73.12 77 THR A C 1
ATOM 597 O O . THR A 1 77 ? 13.911 14.836 32.711 1.00 73.12 77 THR A O 1
ATOM 600 N N . CYS A 1 78 ? 13.922 17.032 32.269 1.00 68.81 78 CYS A N 1
ATOM 601 C CA . CYS A 1 78 ? 14.753 17.362 33.421 1.00 68.81 78 CYS A CA 1
ATOM 602 C C . CYS A 1 78 ? 14.069 17.013 34.753 1.00 68.81 78 CYS A C 1
ATOM 604 O O . CYS A 1 78 ? 12.865 17.204 34.923 1.00 68.81 78 CYS A O 1
ATOM 606 N N . ARG A 1 79 ? 14.867 16.551 35.723 1.00 68.69 79 ARG A N 1
ATOM 607 C CA . ARG A 1 79 ? 14.427 16.197 37.084 1.00 68.69 79 ARG A CA 1
ATOM 608 C C . ARG A 1 79 ? 14.796 17.245 38.137 1.00 68.69 79 ARG A C 1
ATOM 610 O O . ARG A 1 79 ? 14.621 16.978 39.320 1.00 68.69 79 ARG A O 1
ATOM 617 N N . CYS A 1 80 ? 15.272 18.422 37.723 1.00 68.12 80 CYS A N 1
ATOM 618 C CA . CYS A 1 80 ? 15.733 19.525 38.582 1.00 68.12 80 CYS A CA 1
ATOM 619 C C . CYS A 1 80 ? 14.634 20.192 39.446 1.00 68.12 80 CYS A C 1
ATOM 621 O O . CYS A 1 80 ? 14.782 21.346 39.822 1.00 68.12 80 CYS A O 1
ATOM 623 N N . GLY A 1 81 ? 13.551 19.482 39.778 1.00 60.56 81 GLY A N 1
ATOM 624 C CA . GLY A 1 81 ? 12.423 19.995 40.553 1.00 60.56 81 GLY A CA 1
ATOM 625 C C . GLY A 1 81 ? 11.399 20.671 39.648 1.00 60.56 81 GLY A C 1
ATOM 626 O O . GLY A 1 81 ? 11.501 21.852 39.339 1.00 60.56 81 GLY A O 1
ATOM 627 N N . GLY A 1 82 ? 10.415 19.904 39.175 1.00 60.56 82 GLY A N 1
ATOM 628 C CA . GLY A 1 82 ? 9.351 20.420 38.321 1.00 60.56 82 GLY A CA 1
ATOM 629 C C . GLY A 1 82 ? 8.521 21.488 39.028 1.00 60.56 82 GLY A C 1
ATOM 630 O O . GLY A 1 82 ? 7.738 21.155 39.908 1.00 60.56 82 GLY A O 1
ATOM 631 N N . SER A 1 83 ? 8.702 22.752 38.643 1.00 56.28 83 SER A N 1
ATOM 632 C CA . SER A 1 83 ? 7.712 23.847 38.668 1.00 56.28 83 SER A CA 1
ATOM 633 C C . SER A 1 83 ? 8.386 25.166 38.262 1.00 56.28 83 SER A C 1
ATOM 635 O O . SER A 1 83 ? 8.502 26.100 39.047 1.00 56.28 83 SER A O 1
ATOM 637 N N . ALA A 1 84 ? 8.831 25.279 37.006 1.00 48.75 84 ALA A N 1
ATOM 638 C CA . ALA A 1 84 ? 8.992 26.613 36.431 1.00 48.75 84 ALA A CA 1
ATOM 639 C C . ALA A 1 84 ? 7.580 27.119 36.101 1.00 48.75 84 ALA A C 1
ATOM 641 O O . ALA A 1 84 ? 6.959 26.664 35.139 1.00 48.75 84 ALA A O 1
ATOM 642 N N . ALA A 1 85 ? 7.041 27.982 36.964 1.00 50.81 8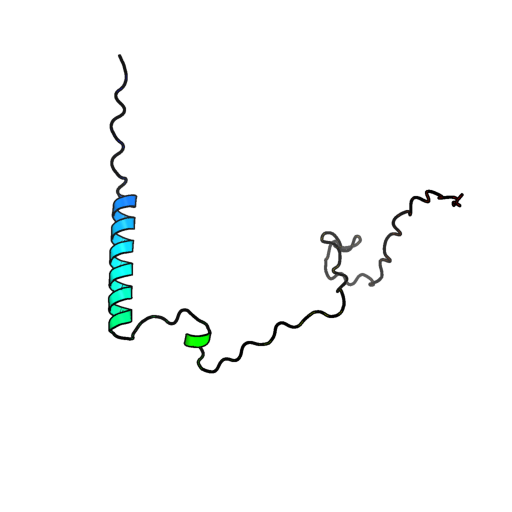5 ALA A N 1
ATOM 643 C CA . ALA A 1 85 ? 5.801 28.708 36.711 1.00 50.81 85 ALA A CA 1
ATOM 644 C C . ALA A 1 85 ? 5.885 29.444 35.357 1.00 50.81 85 ALA A C 1
ATOM 646 O O . ALA A 1 85 ? 6.985 29.831 34.946 1.00 50.81 85 ALA A O 1
ATOM 647 N N . PRO A 1 86 ? 4.761 29.650 34.645 1.00 48.12 86 PRO A N 1
ATOM 648 C CA . PRO A 1 86 ? 4.799 30.401 33.403 1.00 48.12 86 PRO A CA 1
ATOM 649 C C . PRO A 1 86 ? 5.290 31.816 33.705 1.00 48.12 86 PRO A C 1
ATOM 651 O O . PRO A 1 86 ? 4.831 32.463 34.647 1.00 48.12 86 PRO A O 1
ATOM 654 N N . GLN A 1 87 ? 6.232 32.293 32.895 1.00 49.78 87 GLN A N 1
ATOM 655 C CA . GLN A 1 87 ? 6.597 33.701 32.871 1.00 49.78 87 GLN A CA 1
ATOM 656 C C . GLN A 1 87 ? 5.308 34.464 32.563 1.00 49.78 87 GLN A C 1
ATOM 658 O O . GLN A 1 87 ? 4.727 34.271 31.493 1.00 49.78 87 GLN A O 1
ATOM 663 N N . ALA A 1 88 ? 4.812 35.253 33.517 1.00 47.22 88 ALA A N 1
ATOM 664 C CA . ALA A 1 88 ? 3.658 36.104 33.291 1.00 47.22 88 ALA A CA 1
ATOM 665 C C . ALA A 1 88 ? 3.989 37.010 32.100 1.00 47.22 88 ALA A C 1
ATOM 667 O O . ALA A 1 88 ? 4.836 37.900 32.202 1.00 47.22 88 ALA A O 1
ATOM 668 N N . ALA A 1 89 ? 3.365 36.749 30.950 1.00 48.41 89 ALA A N 1
ATOM 669 C CA . ALA A 1 89 ? 3.397 37.680 29.840 1.00 48.41 89 ALA A CA 1
ATOM 670 C C . ALA A 1 89 ? 2.864 39.006 30.387 1.00 48.41 89 ALA A C 1
ATOM 672 O O . ALA A 1 89 ? 1.740 39.055 30.888 1.00 48.41 89 ALA A O 1
ATOM 673 N N . SER A 1 90 ? 3.693 40.052 30.360 1.00 48.38 90 SER A N 1
ATOM 674 C CA . SER A 1 90 ? 3.274 41.396 30.745 1.00 48.38 90 SER A CA 1
ATOM 675 C C . SER A 1 90 ? 2.050 41.765 29.918 1.00 48.38 90 SER A C 1
ATOM 677 O O . SER A 1 90 ? 2.152 42.035 28.720 1.00 48.38 90 SER A O 1
ATOM 679 N N . ALA A 1 91 ? 0.879 41.739 30.551 1.00 46.84 91 ALA A N 1
ATOM 680 C CA . ALA A 1 91 ? -0.327 42.287 29.977 1.00 46.84 91 ALA A CA 1
ATOM 681 C C . ALA A 1 91 ? -0.098 43.794 29.844 1.00 46.84 91 ALA A C 1
ATOM 683 O O . ALA A 1 91 ? -0.087 44.528 30.830 1.00 46.84 91 ALA A O 1
ATOM 684 N N . VAL A 1 92 ? 0.133 44.251 28.613 1.00 48.28 92 VAL A N 1
ATOM 685 C CA . VAL A 1 92 ? 0.001 45.660 28.247 1.00 48.28 92 VAL A CA 1
ATOM 686 C C . VAL A 1 92 ? -1.413 46.082 28.630 1.00 48.28 92 VAL A C 1
ATOM 688 O O . VAL A 1 92 ? -2.390 45.743 27.963 1.00 48.28 92 VAL A O 1
ATOM 691 N N . GLN A 1 93 ? -1.523 46.808 29.737 1.00 51.59 93 GLN A N 1
ATOM 692 C CA . GLN A 1 93 ? -2.769 47.392 30.188 1.00 51.59 93 GLN A CA 1
ATOM 693 C C . GLN A 1 93 ? -3.048 48.641 29.352 1.00 51.59 93 GLN A C 1
ATOM 695 O O . GLN A 1 93 ? -2.647 49.752 29.691 1.00 51.59 93 GLN A O 1
ATOM 700 N N . ARG A 1 94 ? -3.729 48.459 28.218 1.00 46.19 94 ARG A N 1
ATOM 701 C CA . ARG A 1 94 ? -4.427 49.561 27.553 1.00 46.19 94 ARG A CA 1
ATOM 702 C C . ARG A 1 94 ? -5.810 49.669 28.182 1.00 46.19 94 ARG A C 1
ATOM 704 O O . ARG A 1 94 ? -6.723 48.942 27.808 1.00 46.19 94 ARG A O 1
ATOM 711 N N . ASN A 1 95 ? -5.930 50.549 29.177 1.00 51.97 95 ASN A N 1
ATOM 712 C CA . ASN A 1 95 ? -7.214 50.943 29.748 1.00 51.97 95 ASN A CA 1
ATOM 713 C C . ASN A 1 95 ? -8.143 51.421 28.623 1.00 51.97 95 ASN A C 1
ATOM 715 O O . ASN A 1 95 ? -7.881 52.438 27.984 1.00 51.97 95 ASN A O 1
ATOM 719 N N . SER A 1 96 ? -9.232 50.688 28.410 1.00 50.59 96 SER A N 1
ATOM 720 C CA . SER A 1 96 ? -10.387 51.147 27.650 1.00 50.59 96 SER A CA 1
ATOM 721 C C . SER A 1 96 ? -11.386 51.699 28.659 1.00 50.59 96 SER A C 1
ATOM 723 O O . SER A 1 96 ? -11.888 50.949 29.496 1.00 50.59 96 SER A O 1
ATOM 725 N N . VAL A 1 97 ? -11.672 52.997 28.600 1.00 52.34 97 VAL A N 1
ATOM 726 C CA . VAL A 1 97 ? -12.849 53.553 29.274 1.00 52.34 97 VAL A CA 1
ATOM 727 C C . VAL A 1 97 ? -14.001 53.524 28.271 1.00 52.34 97 VAL A C 1
ATOM 729 O O . VAL A 1 97 ? -13.883 54.057 27.169 1.00 52.34 97 VAL A O 1
ATOM 732 N N . MET A 1 98 ? -15.071 52.822 28.660 1.00 40.56 98 MET A N 1
ATOM 733 C CA . MET A 1 98 ? -16.426 52.842 28.089 1.00 40.56 98 MET A CA 1
ATOM 734 C C . MET A 1 98 ? -16.883 54.282 27.787 1.00 40.56 98 MET A C 1
ATOM 736 O O . MET A 1 98 ? -16.503 55.192 28.510 1.00 40.56 98 MET A O 1
ATOM 740 N N . GLY A 1 99 ? -17.702 54.597 26.786 1.00 38.00 99 GLY A N 1
ATOM 741 C CA . GLY A 1 99 ? -18.842 53.877 26.223 1.00 38.00 99 GLY A CA 1
ATOM 742 C C . GLY A 1 99 ? -20.094 54.769 26.339 1.00 38.00 99 GLY A C 1
ATOM 743 O O . GLY A 1 99 ? -20.100 55.724 27.108 1.00 38.00 99 GLY A O 1
ATOM 744 N N . VAL A 1 100 ? -21.155 54.368 25.630 1.00 40.78 100 VAL A N 1
ATOM 745 C CA . VAL A 1 100 ? -22.568 54.809 25.730 1.00 40.78 100 VAL A CA 1
ATOM 746 C C . VAL A 1 100 ? -23.053 55.868 24.720 1.00 40.78 100 VAL A C 1
ATOM 748 O O . VAL A 1 100 ? -22.889 57.070 24.876 1.00 40.78 100 VAL A O 1
ATOM 751 N N . ALA A 1 101 ? -23.716 55.330 23.691 1.00 36.72 101 ALA A N 1
ATOM 752 C CA . ALA A 1 101 ? -25.051 55.663 23.179 1.00 36.72 101 ALA A CA 1
ATOM 753 C C . ALA A 1 101 ? -25.676 57.043 23.481 1.00 36.72 101 ALA A C 1
ATOM 755 O O . ALA A 1 101 ? -26.120 57.299 24.601 1.00 36.72 101 ALA A O 1
ATOM 756 N N . ARG A 1 102 ? -25.951 57.805 22.416 1.00 40.06 102 ARG A N 1
ATOM 757 C CA . ARG A 1 102 ? -27.308 58.004 21.873 1.00 40.06 102 ARG A CA 1
ATOM 758 C C . ARG A 1 102 ? -27.252 58.604 20.474 1.00 40.06 102 ARG A C 1
ATOM 760 O O . ARG A 1 102 ? -26.335 59.415 20.234 1.00 40.06 102 ARG A O 1
#